Protein AF-A0A060BVQ7-F1 (afdb_monomer_lite)

Foldseek 3Di:
DCPDPLNVVLLADAPPDLSVLFFDWDAADDDQRPHHPDQQAAPVGDGQWDWHQYPVRRTHTIFGHNHDPSHTHTNPVRVVNVVVVVVVVVVVVVVDPPDDPPPDDDDDDD

Structure (mmCIF, N/CA/C/O backbone):
data_AF-A0A060BVQ7-F1
#
_entry.id   AF-A0A060BVQ7-F1
#
loop_
_atom_site.group_PDB
_atom_site.id
_atom_site.type_symbol
_atom_site.label_atom_id
_atom_site.label_alt_id
_atom_site.label_comp_id
_atom_site.label_asym_id
_atom_site.label_entity_id
_atom_site.label_seq_id
_atom_site.pdbx_PDB_ins_code
_atom_site.Cartn_x
_atom_site.Cartn_y
_atom_site.Cartn_z
_atom_site.occupancy
_atom_site.B_iso_or_equiv
_atom_site.auth_seq_id
_atom_site.auth_comp_id
_atom_site.auth_asym_id
_atom_site.auth_atom_id
_atom_site.pdbx_PDB_model_num
ATOM 1 N N . SER A 1 1 ? 2.858 2.624 10.169 1.00 83.19 1 SER A N 1
ATOM 2 C CA . SER A 1 1 ? 4.293 2.542 9.850 1.00 83.19 1 SER A CA 1
ATOM 3 C C . SER A 1 1 ? 4.548 1.290 9.027 1.00 83.19 1 SER A C 1
ATOM 5 O O . SER A 1 1 ? 3.826 0.313 9.212 1.00 83.19 1 SER A O 1
ATOM 7 N N . SER A 1 2 ? 5.550 1.303 8.152 1.00 83.81 2 SER A N 1
ATOM 8 C CA . SER A 1 2 ? 6.067 0.149 7.416 1.00 83.81 2 SER A CA 1
ATOM 9 C C . SER A 1 2 ? 6.673 -0.903 8.349 1.00 83.81 2 SER A C 1
ATOM 11 O O . SER A 1 2 ? 6.686 -2.085 8.024 1.00 83.81 2 SER A O 1
ATOM 13 N N . GLU A 1 3 ? 7.087 -0.516 9.555 1.00 89.62 3 GLU A N 1
ATOM 14 C CA . GLU A 1 3 ? 7.540 -1.441 10.604 1.00 89.62 3 GLU A CA 1
ATOM 15 C C . GLU A 1 3 ? 6.389 -2.214 11.267 1.00 89.62 3 GLU A C 1
ATOM 17 O O . GLU A 1 3 ? 6.615 -3.153 12.025 1.00 89.62 3 GLU A O 1
ATOM 22 N N . HIS A 1 4 ? 5.137 -1.834 10.997 1.00 91.81 4 HIS A N 1
ATOM 23 C CA . HIS A 1 4 ? 3.978 -2.493 11.584 1.00 91.81 4 HIS A CA 1
ATOM 24 C C . HIS A 1 4 ? 3.875 -3.945 11.100 1.00 91.81 4 HIS A C 1
ATOM 26 O O . HIS A 1 4 ? 3.989 -4.220 9.903 1.00 91.81 4 HIS A O 1
ATOM 32 N N . GLU A 1 5 ? 3.567 -4.867 12.014 1.00 94.62 5 GLU A N 1
ATOM 33 C CA . GLU A 1 5 ? 3.527 -6.311 11.744 1.00 94.62 5 GLU A CA 1
ATOM 34 C C . GLU A 1 5 ? 2.627 -6.672 10.559 1.00 94.62 5 GLU A C 1
ATOM 36 O O . GLU A 1 5 ? 2.966 -7.535 9.753 1.00 94.62 5 GLU A O 1
ATOM 41 N N . TRP A 1 6 ? 1.497 -5.978 10.399 1.00 94.06 6 TRP A N 1
ATOM 42 C CA . TRP A 1 6 ? 0.625 -6.188 9.240 1.00 94.06 6 TRP A CA 1
ATOM 43 C C . TRP A 1 6 ? 1.287 -5.842 7.914 1.00 94.06 6 TRP A C 1
ATOM 45 O O . TRP A 1 6 ? 1.037 -6.544 6.941 1.00 94.06 6 TRP A O 1
ATOM 55 N N . PHE A 1 7 ? 2.0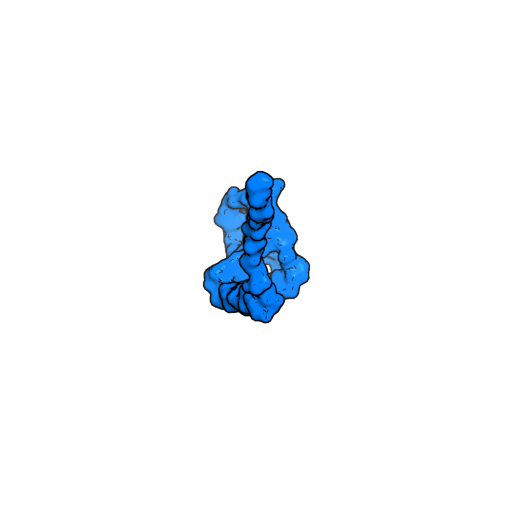92 -4.781 7.852 1.00 95.00 7 PHE A N 1
ATOM 56 C CA . PHE A 1 7 ? 2.757 -4.413 6.607 1.00 95.00 7 PHE A CA 1
ATOM 57 C C . PHE A 1 7 ? 3.885 -5.392 6.299 1.00 95.00 7 PHE A C 1
ATOM 59 O O . PHE A 1 7 ? 3.997 -5.860 5.174 1.00 95.00 7 PHE A O 1
ATOM 66 N N . GLN A 1 8 ? 4.645 -5.802 7.316 1.00 95.19 8 GLN A N 1
ATOM 67 C CA . GLN A 1 8 ? 5.660 -6.848 7.174 1.00 95.19 8 GLN A CA 1
ATOM 68 C C . GLN A 1 8 ? 5.057 -8.183 6.714 1.00 95.19 8 GLN A C 1
ATOM 70 O O . GLN A 1 8 ? 5.630 -8.862 5.863 1.00 95.19 8 GLN A O 1
ATOM 75 N N . ALA A 1 9 ? 3.884 -8.551 7.235 1.00 94.56 9 ALA A N 1
ATOM 76 C CA . ALA A 1 9 ? 3.140 -9.715 6.766 1.00 94.56 9 ALA A CA 1
ATOM 77 C C . ALA A 1 9 ? 2.649 -9.526 5.324 1.00 94.56 9 ALA A C 1
ATOM 79 O O . ALA A 1 9 ? 2.799 -10.431 4.511 1.00 94.56 9 ALA A O 1
ATOM 80 N N . ALA A 1 10 ? 2.127 -8.343 4.986 1.00 94.69 10 ALA A N 1
ATOM 81 C CA . ALA A 1 10 ? 1.673 -8.031 3.637 1.00 94.69 10 ALA A CA 1
ATOM 82 C C . ALA A 1 10 ? 2.812 -8.088 2.613 1.00 94.69 10 ALA A C 1
ATOM 84 O O . ALA A 1 10 ? 2.590 -8.599 1.524 1.00 94.69 10 ALA A O 1
ATOM 85 N N . LEU A 1 11 ? 4.020 -7.624 2.954 1.00 93.75 11 LEU A N 1
ATOM 86 C CA . LEU A 1 11 ? 5.207 -7.694 2.092 1.00 93.75 11 LEU A CA 1
ATOM 87 C C . LEU A 1 11 ? 5.657 -9.132 1.809 1.00 93.75 11 LEU A C 1
ATOM 89 O O . LEU A 1 11 ? 6.134 -9.405 0.715 1.00 93.75 11 LEU A O 1
ATOM 93 N N . LYS A 1 12 ? 5.493 -10.042 2.776 1.00 92.88 12 LYS A N 1
ATOM 94 C CA . LYS A 1 12 ? 5.877 -11.459 2.652 1.00 92.88 12 LYS A CA 1
ATOM 95 C C . LYS A 1 12 ? 4.813 -12.325 1.980 1.00 92.88 12 LYS A C 1
ATOM 97 O O . LYS A 1 12 ? 5.108 -13.450 1.586 1.00 92.88 12 LYS A O 1
ATOM 102 N N . ALA A 1 13 ? 3.574 -11.848 1.930 1.00 93.31 13 ALA A N 1
ATOM 103 C CA . ALA A 1 13 ? 2.450 -12.608 1.418 1.00 93.31 13 ALA A CA 1
ATOM 104 C C . ALA A 1 13 ? 2.252 -12.374 -0.091 1.00 93.31 13 ALA A C 1
ATOM 106 O O . ALA A 1 13 ? 2.486 -11.262 -0.576 1.00 93.31 13 ALA A O 1
ATOM 107 N N . PRO A 1 14 ? 1.793 -13.395 -0.836 1.00 91.56 14 PRO A N 1
ATOM 108 C CA . PRO A 1 14 ? 1.615 -13.283 -2.277 1.00 91.56 14 PRO A CA 1
ATOM 109 C C . PRO A 1 14 ? 0.476 -12.315 -2.652 1.00 91.56 14 PRO A C 1
ATOM 111 O O . PRO A 1 14 ? -0.451 -12.098 -1.860 1.00 91.56 14 PRO A O 1
ATOM 114 N N . PRO A 1 15 ? 0.483 -11.771 -3.884 1.00 91.50 15 PRO A N 1
ATOM 115 C CA . PRO A 1 15 ? -0.639 -11.008 -4.422 1.00 91.50 15 PRO A CA 1
ATOM 116 C C . PRO A 1 15 ? -1.978 -11.742 -4.263 1.00 91.50 15 PRO A C 1
ATOM 118 O O . PRO A 1 15 ? -2.088 -12.938 -4.528 1.00 91.50 15 PRO A O 1
ATOM 121 N N . GLY A 1 16 ? -3.007 -11.014 -3.824 1.00 90.38 16 GLY A N 1
ATOM 122 C CA . GLY A 1 16 ? -4.343 -11.567 -3.572 1.00 90.38 16 GLY A CA 1
ATOM 123 C C . GLY A 1 16 ? -4.539 -12.203 -2.191 1.00 90.38 16 GLY A C 1
ATOM 124 O O . GLY A 1 16 ? -5.650 -12.637 -1.888 1.00 90.38 16 GLY A O 1
ATOM 125 N N . SER A 1 17 ? -3.513 -12.239 -1.334 1.00 94.25 17 SER A N 1
ATOM 126 C CA . SER A 1 17 ? -3.674 -12.742 0.031 1.00 94.25 17 SER A CA 1
ATOM 127 C C . SER A 1 17 ? -4.471 -11.780 0.937 1.00 94.25 17 SER A C 1
ATOM 129 O O . SER A 1 17 ? -4.514 -10.566 0.690 1.00 94.25 17 SER A O 1
ATOM 131 N N . PRO A 1 18 ? -5.057 -12.284 2.041 1.00 94.06 18 PRO A N 1
ATOM 132 C CA . PRO A 1 18 ? -5.727 -11.449 3.039 1.00 94.06 18 PRO A CA 1
ATOM 133 C C . PRO A 1 18 ? -4.818 -10.404 3.700 1.00 94.06 18 PRO A C 1
ATOM 135 O O . PRO A 1 18 ? -5.289 -9.356 4.139 1.00 94.06 18 PRO A O 1
ATOM 138 N N . GLU A 1 19 ? -3.520 -10.681 3.821 1.00 94.38 19 GLU A N 1
ATOM 139 C CA . GLU A 1 19 ? -2.526 -9.741 4.344 1.00 94.38 19 GLU A CA 1
ATOM 140 C C . GLU A 1 19 ? -2.297 -8.601 3.354 1.00 94.38 19 GLU A C 1
ATOM 142 O O . GLU A 1 19 ? -2.291 -7.436 3.757 1.00 94.38 19 GLU A O 1
ATOM 147 N N . ARG A 1 20 ? -2.178 -8.928 2.059 1.00 94.25 20 ARG A N 1
ATOM 148 C CA . ARG A 1 20 ? -1.995 -7.952 0.980 1.00 94.25 20 ARG A CA 1
ATOM 149 C C . ARG A 1 20 ? -3.192 -7.012 0.862 1.00 94.25 20 ARG A C 1
ATOM 151 O O . ARG A 1 20 ? -3.005 -5.812 0.692 1.00 94.25 20 ARG A O 1
ATOM 158 N N . ASP A 1 21 ? -4.411 -7.521 1.048 1.00 95.31 21 ASP A N 1
ATOM 159 C CA . ASP A 1 21 ? -5.641 -6.719 0.973 1.00 95.31 21 ASP A CA 1
ATOM 160 C C . ASP A 1 21 ? -5.739 -5.619 2.048 1.00 95.31 21 ASP A C 1
ATOM 162 O O . ASP A 1 21 ? -6.531 -4.692 1.900 1.00 95.31 21 ASP A O 1
ATOM 166 N N . ARG A 1 22 ? -4.930 -5.658 3.117 1.00 95.75 22 ARG A N 1
ATOM 167 C CA . ARG A 1 22 ? -4.963 -4.629 4.176 1.00 95.75 22 ARG A CA 1
ATOM 168 C C . ARG A 1 22 ? -4.391 -3.284 3.731 1.00 95.75 22 ARG A C 1
ATOM 170 O O . ARG A 1 22 ? -4.735 -2.262 4.324 1.00 95.75 22 ARG A O 1
ATOM 177 N N . TYR A 1 23 ? -3.559 -3.267 2.695 1.00 96.44 23 TYR A N 1
ATOM 178 C CA . TYR A 1 23 ? -2.935 -2.061 2.152 1.00 96.44 23 TYR A CA 1
ATOM 179 C C . TYR A 1 23 ? -3.229 -1.921 0.660 1.00 96.44 23 TYR A C 1
ATOM 181 O O . TYR A 1 23 ? -3.743 -2.828 0.002 1.00 96.44 23 TYR A O 1
ATOM 189 N N . LEU A 1 24 ? -2.929 -0.751 0.109 1.00 96.31 24 LEU A N 1
ATOM 190 C CA . LEU A 1 24 ? -3.150 -0.468 -1.304 1.00 96.31 24 LEU A CA 1
ATOM 191 C C . LEU A 1 24 ? -1.982 -0.965 -2.165 1.00 96.31 24 LEU A C 1
ATOM 193 O O . LEU A 1 24 ? -1.110 -0.187 -2.538 1.00 96.31 24 LEU A O 1
ATOM 197 N N . PHE A 1 25 ? -2.011 -2.253 -2.520 1.00 96.50 25 PHE A N 1
ATOM 198 C CA . PHE A 1 25 ? -1.119 -2.845 -3.524 1.00 96.50 25 PHE A CA 1
ATOM 199 C C . PHE A 1 25 ? -1.758 -2.877 -4.913 1.00 96.50 25 PHE A C 1
ATOM 201 O O . PHE A 1 25 ? -2.934 -3.228 -5.048 1.00 96.50 25 PHE A O 1
ATOM 208 N N . ARG A 1 26 ? -1.007 -2.535 -5.959 1.00 95.62 26 ARG A N 1
ATOM 209 C CA . ARG A 1 26 ? -1.469 -2.558 -7.353 1.00 95.62 26 ARG A CA 1
ATOM 210 C C . ARG A 1 26 ? -0.374 -3.028 -8.294 1.00 95.62 26 ARG A C 1
ATOM 212 O O . ARG A 1 26 ? 0.805 -2.774 -8.064 1.00 95.62 26 ARG A O 1
ATOM 219 N N . ASP A 1 27 ? -0.784 -3.678 -9.374 1.00 94.94 27 ASP A N 1
ATOM 220 C CA . ASP A 1 27 ? 0.137 -4.061 -10.437 1.00 94.94 27 ASP A CA 1
ATOM 221 C C . ASP A 1 27 ? 0.663 -2.817 -11.156 1.00 94.94 27 ASP A C 1
ATOM 223 O O . ASP A 1 27 ? -0.059 -1.834 -11.356 1.00 94.94 27 ASP A O 1
ATOM 22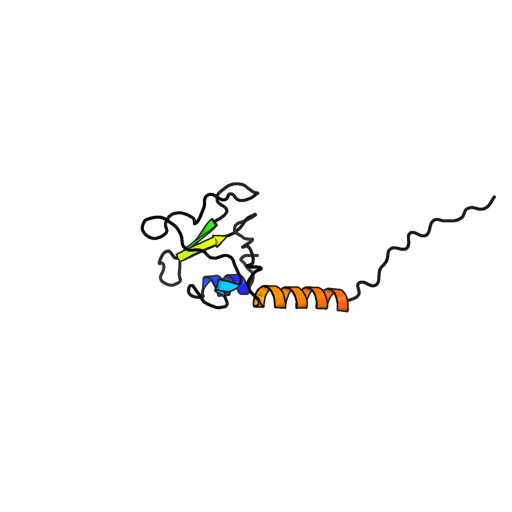7 N N . GLY A 1 28 ? 1.945 -2.864 -11.514 1.00 93.31 28 GLY A N 1
ATOM 228 C CA . GLY A 1 28 ? 2.578 -1.822 -12.310 1.00 93.31 28 GLY A CA 1
ATOM 229 C C . GLY A 1 28 ? 2.121 -1.851 -13.766 1.00 93.31 28 GLY A C 1
ATOM 230 O O . GLY A 1 28 ? 1.506 -2.809 -14.235 1.00 93.31 28 GLY A O 1
ATOM 231 N N . ARG A 1 29 ? 2.464 -0.795 -14.498 1.00 93.38 29 ARG A N 1
ATOM 232 C CA . ARG A 1 29 ? 2.302 -0.696 -15.954 1.00 93.38 29 ARG A CA 1
ATOM 233 C C . ARG A 1 29 ? 3.639 -0.979 -16.648 1.00 93.38 29 ARG A C 1
ATOM 235 O O . ARG A 1 29 ? 4.662 -1.106 -15.982 1.00 93.38 29 ARG A O 1
ATOM 242 N N . GLY A 1 30 ? 3.621 -1.076 -17.975 1.00 90.31 30 GLY A N 1
ATOM 243 C CA . GLY A 1 30 ? 4.825 -1.325 -18.770 1.00 90.31 30 GLY A CA 1
ATOM 244 C C . GLY A 1 30 ? 5.198 -2.806 -18.888 1.00 90.31 30 GLY A C 1
ATOM 245 O O . GLY A 1 30 ? 4.477 -3.700 -18.429 1.00 90.31 30 GLY A O 1
ATOM 246 N N . ALA A 1 31 ? 6.311 -3.070 -19.572 1.00 84.44 31 ALA A N 1
ATOM 247 C CA . ALA A 1 31 ? 6.782 -4.422 -19.842 1.00 84.44 31 ALA A CA 1
ATOM 248 C C . ALA A 1 31 ? 7.348 -5.033 -18.552 1.00 84.44 31 ALA A C 1
ATOM 250 O O . ALA A 1 31 ? 8.490 -4.797 -18.171 1.00 84.44 31 ALA A O 1
ATOM 251 N N . GLY A 1 32 ? 6.522 -5.831 -17.875 1.00 83.94 32 GLY A N 1
ATOM 252 C CA . GLY A 1 32 ? 6.882 -6.436 -16.595 1.00 83.94 32 GLY A CA 1
ATOM 253 C C . GLY A 1 32 ? 6.583 -5.556 -15.380 1.00 83.94 32 GLY A C 1
ATOM 254 O O . GLY A 1 32 ? 7.131 -5.826 -14.316 1.00 83.94 32 GLY A O 1
ATOM 255 N N . GLY A 1 33 ? 5.726 -4.534 -15.500 1.00 90.88 33 GLY A N 1
ATOM 256 C CA . GLY A 1 33 ? 5.234 -3.756 -14.352 1.00 90.88 33 GLY A CA 1
ATOM 257 C C . GLY A 1 33 ? 6.259 -2.785 -13.753 1.00 90.88 33 GLY A C 1
ATOM 258 O O . GLY A 1 33 ? 6.238 -2.540 -12.545 1.00 90.88 33 GLY A O 1
ATOM 259 N N . ASP A 1 34 ? 7.192 -2.304 -14.570 1.00 91.62 34 ASP A N 1
ATOM 260 C CA . ASP A 1 34 ? 8.295 -1.402 -14.232 1.00 91.62 34 ASP A CA 1
ATOM 261 C C . ASP A 1 34 ? 7.865 0.056 -14.012 1.00 91.62 34 ASP A C 1
ATOM 263 O O . ASP A 1 34 ? 8.587 0.832 -13.380 1.00 91.62 34 ASP A O 1
ATOM 267 N N . GLU A 1 35 ? 6.661 0.413 -14.447 1.00 93.62 35 GLU A N 1
ATOM 268 C CA . GLU A 1 35 ? 6.062 1.717 -14.201 1.00 93.62 35 GLU A CA 1
ATOM 269 C C . GLU A 1 35 ? 5.010 1.663 -13.084 1.00 93.62 35 GLU A C 1
ATOM 271 O O . GLU A 1 35 ? 4.280 0.675 -12.955 1.00 93.62 35 GLU A O 1
ATOM 276 N N . PRO A 1 36 ? 4.847 2.742 -12.299 1.00 94.62 36 PRO A N 1
ATOM 277 C CA . PRO A 1 36 ? 3.801 2.795 -11.292 1.00 94.62 36 PRO A CA 1
ATOM 278 C C . PRO A 1 36 ? 2.392 2.778 -11.924 1.00 94.62 36 PRO A C 1
ATOM 280 O O . PRO A 1 36 ? 2.210 3.184 -13.085 1.00 94.62 36 PRO A O 1
ATOM 283 N N . PRO A 1 37 ? 1.361 2.373 -11.154 1.00 93.88 37 PRO A N 1
ATOM 284 C CA . PRO A 1 37 ? -0.025 2.287 -11.628 1.00 93.88 37 PRO A CA 1
ATOM 285 C C . PRO A 1 37 ? -0.578 3.611 -12.175 1.00 93.88 37 PRO A C 1
ATOM 287 O O . PRO A 1 37 ? -1.404 3.622 -13.086 1.00 93.88 37 PRO A O 1
ATOM 290 N N . ASN A 1 38 ? -0.130 4.736 -11.617 1.00 93.62 38 ASN A N 1
ATOM 291 C CA . ASN A 1 38 ? -0.455 6.084 -12.071 1.00 93.62 38 ASN A CA 1
ATOM 292 C C . ASN A 1 38 ? 0.696 7.053 -11.732 1.00 93.62 38 ASN A C 1
ATOM 294 O O . ASN A 1 38 ? 1.724 6.650 -11.192 1.00 93.62 38 ASN A O 1
ATOM 298 N N . ASN A 1 39 ? 0.526 8.329 -12.073 1.00 92.25 39 ASN A N 1
ATOM 299 C CA . ASN A 1 39 ? 1.495 9.398 -11.830 1.00 92.25 39 ASN A CA 1
ATOM 300 C C . ASN A 1 39 ? 1.231 10.172 -10.524 1.00 92.25 39 ASN A C 1
ATOM 302 O O . ASN A 1 39 ? 1.544 11.356 -10.458 1.00 92.25 39 ASN A O 1
ATOM 306 N N . TRP A 1 40 ? 0.605 9.555 -9.515 1.00 94.00 40 TRP A N 1
ATOM 307 C CA . TRP A 1 40 ? 0.383 10.229 -8.235 1.00 94.00 40 TRP A CA 1
ATOM 308 C C . TRP A 1 40 ? 1.703 10.529 -7.527 1.00 94.00 40 TRP A C 1
ATOM 310 O O . TRP A 1 40 ? 2.620 9.702 -7.494 1.00 94.00 40 TRP A O 1
ATOM 320 N N . GLU A 1 41 ? 1.758 11.716 -6.936 1.00 90.75 41 GLU A N 1
ATOM 321 C CA . GLU A 1 41 ? 2.900 12.210 -6.179 1.00 90.75 41 GLU A CA 1
ATOM 322 C C . GLU A 1 41 ? 2.609 12.156 -4.682 1.00 90.75 41 GLU A C 1
ATOM 324 O O . GLU A 1 41 ? 1.466 12.325 -4.246 1.00 90.75 41 GLU A O 1
ATOM 329 N N . SER A 1 42 ? 3.655 11.892 -3.904 1.00 90.12 42 SER A N 1
ATOM 330 C CA . SER A 1 42 ? 3.593 12.019 -2.454 1.00 90.12 42 SER A CA 1
ATOM 331 C C . SER A 1 42 ? 3.490 13.500 -2.063 1.00 90.12 42 SER A C 1
ATOM 333 O O . SER A 1 42 ? 4.045 14.379 -2.723 1.00 90.12 42 SER A O 1
ATOM 335 N N . VAL A 1 43 ? 2.836 13.777 -0.933 1.00 86.31 43 VAL A N 1
ATOM 336 C CA . VAL A 1 43 ? 2.770 15.100 -0.296 1.00 86.31 43 VAL A CA 1
ATOM 337 C C . VAL A 1 43 ? 4.161 15.666 0.016 1.00 86.31 43 VAL A C 1
ATOM 339 O O . VAL A 1 43 ? 4.339 16.882 -0.016 1.00 86.31 43 VAL A O 1
ATOM 342 N N . PHE A 1 44 ? 5.153 14.815 0.293 1.00 84.31 44 PHE A N 1
ATOM 343 C CA . PHE A 1 44 ? 6.536 15.240 0.539 1.00 84.31 44 PHE A CA 1
ATOM 344 C C . PHE A 1 44 ? 7.393 15.313 -0.735 1.00 84.31 44 PHE A C 1
ATOM 346 O O . PHE A 1 44 ? 8.577 15.640 -0.662 1.00 84.31 44 PHE A O 1
ATOM 353 N N . GLY A 1 45 ? 6.788 15.088 -1.904 1.00 79.50 45 GLY A N 1
ATOM 354 C CA . GLY A 1 45 ? 7.457 15.068 -3.198 1.00 79.50 45 GLY A CA 1
ATOM 355 C C . GLY A 1 45 ? 7.955 13.675 -3.586 1.00 79.50 45 GLY A C 1
ATOM 356 O O . GLY A 1 45 ? 8.180 12.805 -2.747 1.00 79.50 45 GLY A O 1
ATOM 357 N N . GLY A 1 46 ? 8.119 13.457 -4.892 1.00 87.38 46 GLY A N 1
ATOM 358 C CA . GLY A 1 46 ? 8.440 12.142 -5.448 1.00 87.38 46 GLY A CA 1
ATOM 359 C C . GLY A 1 46 ? 7.198 11.289 -5.717 1.00 87.38 46 GLY A C 1
ATOM 360 O O . GLY A 1 46 ? 6.060 11.743 -5.602 1.00 87.38 46 GLY A O 1
ATOM 361 N N . ARG A 1 47 ? 7.415 10.041 -6.137 1.00 91.12 47 ARG A N 1
ATOM 362 C CA . ARG A 1 47 ? 6.328 9.121 -6.506 1.00 91.12 47 ARG A CA 1
ATOM 363 C C . ARG A 1 47 ? 5.596 8.652 -5.249 1.00 91.12 47 ARG A C 1
ATOM 365 O O . ARG A 1 47 ? 6.240 8.303 -4.272 1.00 91.12 47 ARG A O 1
ATOM 372 N N . ALA A 1 48 ? 4.268 8.566 -5.302 1.00 95.31 48 ALA A N 1
ATOM 373 C CA . ALA A 1 48 ? 3.462 7.988 -4.219 1.00 95.31 48 ALA A CA 1
ATOM 374 C C . ALA A 1 48 ? 3.459 6.446 -4.207 1.00 95.31 48 ALA A C 1
ATOM 376 O O . ALA A 1 48 ? 2.665 5.837 -3.494 1.00 95.31 48 ALA A O 1
ATOM 377 N N . TRP A 1 49 ? 4.269 5.811 -5.056 1.00 96.25 49 TRP A N 1
ATOM 378 C CA . TRP A 1 49 ? 4.284 4.368 -5.251 1.00 96.25 49 TRP A CA 1
ATOM 379 C C . TRP A 1 49 ? 5.706 3.838 -5.146 1.00 96.25 49 TRP A C 1
ATOM 381 O O . TRP A 1 49 ? 6.569 4.241 -5.932 1.00 96.25 49 TRP A O 1
ATOM 391 N N . THR A 1 50 ? 5.888 2.836 -4.289 1.00 95.25 50 THR A N 1
ATOM 392 C CA . THR A 1 50 ? 7.139 2.082 -4.171 1.00 95.25 50 THR A CA 1
ATOM 393 C C . THR A 1 50 ? 6.912 0.639 -4.591 1.00 95.25 50 THR A C 1
ATOM 395 O O . THR A 1 50 ? 5.911 0.009 -4.237 1.00 95.25 50 THR A O 1
ATOM 398 N N . ARG A 1 51 ? 7.836 0.119 -5.400 1.00 95.00 51 ARG A N 1
ATOM 399 C CA . ARG A 1 51 ? 7.775 -1.244 -5.924 1.00 95.00 51 ARG A CA 1
ATOM 400 C C . ARG A 1 51 ? 8.275 -2.237 -4.882 1.00 95.00 51 ARG A C 1
ATOM 402 O O . ARG A 1 51 ? 9.330 -2.029 -4.289 1.00 95.00 51 ARG A O 1
ATOM 409 N N . VAL A 1 52 ? 7.539 -3.325 -4.693 1.00 94.19 52 VAL A N 1
ATOM 410 C CA . VAL A 1 52 ? 7.965 -4.447 -3.854 1.00 94.19 52 VAL A CA 1
ATOM 411 C C . VAL A 1 52 ? 8.900 -5.356 -4.641 1.00 94.19 52 VAL A C 1
ATOM 413 O O . VAL A 1 52 ? 8.695 -5.594 -5.830 1.00 94.19 52 VAL A O 1
ATOM 416 N N . THR A 1 53 ? 9.895 -5.900 -3.952 1.00 92.62 53 THR A N 1
ATOM 417 C CA . THR A 1 53 ? 10.630 -7.083 -4.402 1.00 92.62 53 THR A CA 1
ATOM 418 C C . THR A 1 53 ? 10.066 -8.285 -3.658 1.00 92.62 53 THR A C 1
ATOM 420 O O . THR A 1 53 ? 10.046 -8.291 -2.426 1.00 92.62 53 THR A O 1
ATOM 423 N N . GLU A 1 54 ? 9.565 -9.268 -4.397 1.00 90.38 54 GLU A N 1
ATOM 424 C CA . GLU A 1 54 ? 8.989 -10.486 -3.830 1.00 90.38 54 GLU A CA 1
ATOM 425 C C . GLU A 1 54 ? 10.085 -11.379 -3.217 1.00 90.38 54 GLU A C 1
ATOM 427 O O . GLU A 1 54 ? 11.287 -11.169 -3.414 1.00 90.38 54 GLU A O 1
ATOM 432 N N . ALA A 1 55 ? 9.683 -12.396 -2.451 1.00 87.19 55 ALA A N 1
ATOM 433 C CA . ALA A 1 55 ? 10.615 -13.275 -1.736 1.00 87.19 55 ALA A CA 1
ATOM 434 C C . ALA A 1 55 ? 11.580 -14.049 -2.658 1.00 87.19 55 ALA A C 1
ATOM 436 O O . ALA A 1 55 ? 12.670 -14.433 -2.237 1.00 87.19 55 ALA A O 1
ATOM 437 N N . ASP A 1 56 ? 11.199 -14.260 -3.916 1.00 89.38 56 ASP A N 1
ATOM 438 C CA . ASP A 1 56 ? 12.009 -14.881 -4.967 1.00 89.38 56 ASP A CA 1
ATOM 439 C C . ASP A 1 56 ? 12.902 -13.874 -5.719 1.00 89.38 56 ASP A C 1
ATOM 441 O O . ASP A 1 56 ? 13.484 -14.201 -6.752 1.00 89.38 56 ASP A O 1
ATOM 445 N N . SER A 1 57 ? 13.045 -12.652 -5.191 1.00 89.69 57 SER A N 1
ATOM 446 C CA . SER A 1 57 ? 13.765 -11.532 -5.812 1.00 89.69 57 SER A CA 1
ATOM 447 C C . SER A 1 57 ? 13.157 -11.051 -7.130 1.00 89.69 57 SER A C 1
ATOM 449 O O . SER A 1 57 ? 13.773 -10.243 -7.831 1.00 89.69 57 SER A O 1
ATOM 451 N N . THR A 1 58 ? 11.952 -11.512 -7.477 1.00 90.94 58 THR A N 1
ATOM 452 C CA . THR A 1 58 ? 11.250 -11.003 -8.648 1.00 90.94 58 THR A CA 1
ATOM 453 C C . THR A 1 58 ? 10.594 -9.661 -8.334 1.00 90.94 58 THR A C 1
ATOM 455 O O . THR A 1 58 ? 10.241 -9.369 -7.185 1.00 90.94 58 THR A O 1
ATOM 458 N N . PRO A 1 59 ? 10.445 -8.791 -9.339 1.00 91.19 59 PRO A N 1
ATOM 459 C CA . PRO A 1 59 ? 9.736 -7.547 -9.135 1.00 91.19 59 PRO A CA 1
ATOM 460 C C . PRO A 1 59 ? 8.233 -7.782 -8.938 1.00 91.19 59 PRO A C 1
ATOM 462 O O . PRO A 1 59 ? 7.581 -8.418 -9.764 1.00 91.19 59 PRO A O 1
ATOM 465 N N . GLY A 1 60 ? 7.688 -7.222 -7.864 1.00 93.44 60 GLY A N 1
ATOM 466 C CA . GLY A 1 60 ? 6.310 -7.415 -7.438 1.00 93.44 60 GLY A CA 1
ATOM 467 C C . GLY A 1 60 ? 5.386 -6.235 -7.713 1.00 93.44 60 GLY A C 1
ATOM 468 O O . GLY A 1 60 ? 5.624 -5.380 -8.575 1.00 93.44 60 GLY A O 1
ATOM 469 N N . GLN A 1 61 ? 4.309 -6.198 -6.931 1.00 95.19 61 GLN A N 1
ATOM 470 C CA . GLN A 1 61 ? 3.324 -5.115 -6.946 1.00 95.19 61 GLN A CA 1
ATOM 471 C C . GLN A 1 61 ? 3.893 -3.815 -6.362 1.00 95.19 61 GLN A C 1
ATOM 473 O O . GLN A 1 61 ? 4.875 -3.807 -5.624 1.00 95.19 61 GLN A O 1
ATOM 478 N N . TRP A 1 62 ? 3.230 -2.704 -6.652 1.00 96.75 62 TRP A N 1
ATOM 479 C CA . TRP A 1 62 ? 3.512 -1.398 -6.068 1.00 96.75 62 TRP A CA 1
ATOM 480 C C . TRP A 1 62 ? 2.595 -1.155 -4.876 1.00 96.75 62 TRP A C 1
ATOM 482 O O . TRP A 1 62 ? 1.400 -1.434 -4.974 1.00 96.75 62 TRP A O 1
ATOM 492 N N . TYR A 1 63 ? 3.115 -0.608 -3.779 1.00 96.56 63 TYR A N 1
ATOM 493 C CA . TYR A 1 63 ? 2.292 -0.140 -2.663 1.00 96.56 63 TYR A CA 1
ATOM 494 C C . TYR A 1 63 ? 2.186 1.384 -2.658 1.00 96.56 63 TYR A C 1
ATOM 496 O O . TYR A 1 63 ? 3.149 2.078 -2.986 1.00 96.56 63 TYR A O 1
ATOM 504 N N . LEU A 1 64 ? 1.007 1.893 -2.296 1.00 96.69 64 LEU A N 1
ATOM 505 C CA . LEU A 1 64 ? 0.754 3.328 -2.189 1.00 96.69 64 LEU A CA 1
ATOM 506 C C . LEU A 1 64 ? 1.236 3.878 -0.840 1.00 96.69 64 LEU A C 1
ATOM 508 O O . LEU A 1 64 ? 0.993 3.276 0.211 1.00 96.69 64 LEU A O 1
ATOM 512 N N . HIS A 1 65 ? 1.854 5.053 -0.891 1.00 94.81 65 HIS A N 1
ATOM 513 C CA . HIS A 1 65 ? 2.180 5.891 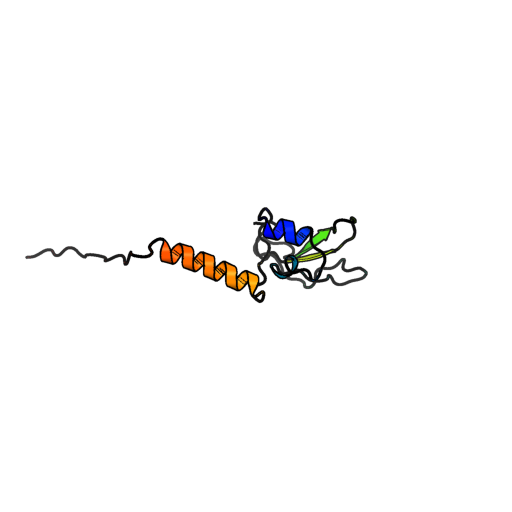0.255 1.00 94.81 65 HIS A CA 1
ATOM 514 C C . HIS A 1 65 ? 2.037 7.381 -0.120 1.00 94.81 65 HIS A C 1
ATOM 516 O O . HIS A 1 65 ? 2.876 7.980 -0.792 1.00 94.81 65 HIS A O 1
ATOM 522 N N . LEU A 1 66 ? 0.951 8.020 0.307 1.00 91.06 66 LEU A N 1
ATOM 523 C CA . LEU A 1 66 ? 0.666 9.418 -0.033 1.00 91.06 66 LEU A CA 1
ATOM 524 C C . LEU A 1 66 ? 1.541 10.419 0.728 1.00 91.06 66 LEU A C 1
ATOM 526 O O . LEU A 1 66 ? 1.633 11.568 0.313 1.00 91.06 66 LEU A O 1
ATOM 530 N N . PHE A 1 67 ? 2.181 10.006 1.822 1.00 85.25 67 PHE A N 1
ATOM 531 C CA . PHE A 1 67 ? 3.049 10.868 2.625 1.00 85.25 67 PHE A CA 1
ATOM 532 C C . PHE A 1 67 ? 4.499 10.405 2.550 1.00 85.25 67 PHE A C 1
ATOM 534 O O . PHE A 1 67 ? 5.286 10.946 1.789 1.00 85.25 67 PHE A O 1
ATOM 541 N N . ASP A 1 68 ? 4.867 9.383 3.305 1.00 85.69 68 ASP A N 1
ATOM 542 C CA . ASP A 1 68 ? 6.239 8.884 3.359 1.00 85.69 68 ASP A CA 1
ATOM 543 C C . ASP A 1 68 ? 6.255 7.397 3.020 1.00 85.69 68 ASP A C 1
ATOM 545 O O . ASP A 1 68 ? 5.293 6.699 3.326 1.00 85.69 68 ASP A O 1
ATOM 549 N N . GLU A 1 69 ? 7.334 6.891 2.425 1.00 87.44 69 GLU A N 1
ATOM 550 C CA . GLU A 1 69 ? 7.471 5.465 2.092 1.00 87.44 69 GLU A CA 1
ATOM 551 C C . GLU A 1 69 ? 7.288 4.548 3.315 1.00 87.44 69 GLU A C 1
ATOM 553 O O . GLU A 1 69 ? 6.812 3.416 3.182 1.00 87.44 69 GLU A O 1
ATOM 558 N N . SER A 1 70 ? 7.603 5.043 4.518 1.00 88.31 70 SER A N 1
ATOM 559 C CA . SER A 1 70 ? 7.361 4.365 5.796 1.00 88.31 70 SER A CA 1
ATOM 560 C C . SER A 1 70 ? 5.904 4.424 6.277 1.00 88.31 70 SER A C 1
ATOM 562 O O . SER A 1 70 ? 5.557 3.862 7.318 1.00 88.31 70 SER A O 1
ATOM 564 N N . GLN A 1 71 ? 5.013 5.086 5.546 1.00 90.12 71 GLN A N 1
ATOM 565 C CA . GLN A 1 71 ? 3.602 5.266 5.882 1.00 90.12 71 GLN A CA 1
ATOM 566 C C . GLN A 1 71 ? 2.706 4.691 4.774 1.00 90.12 71 GLN A C 1
ATOM 568 O O . GLN A 1 71 ? 2.025 5.442 4.080 1.00 90.12 71 GLN A O 1
ATOM 573 N N . PRO A 1 72 ? 2.680 3.353 4.613 1.00 94.12 72 PRO A N 1
ATOM 574 C CA . PRO A 1 72 ? 1.855 2.709 3.600 1.00 94.12 72 PRO A CA 1
ATOM 575 C C . PRO A 1 72 ? 0.365 2.916 3.887 1.00 94.12 72 PRO A C 1
ATOM 577 O O . PRO A 1 72 ? -0.102 2.718 5.017 1.00 94.12 72 PRO A O 1
A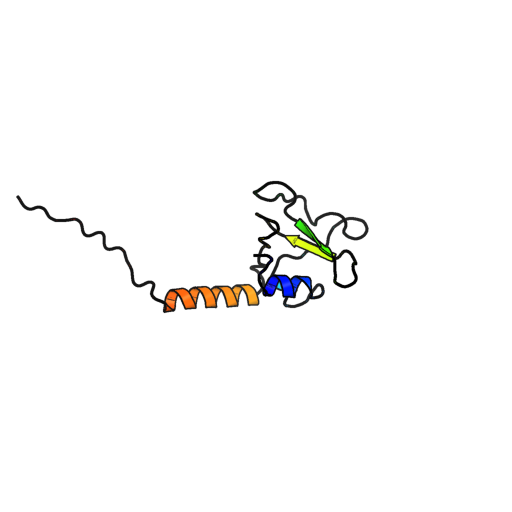TOM 580 N N . ASP A 1 73 ? -0.387 3.273 2.849 1.00 93.56 73 ASP A N 1
ATOM 581 C CA . ASP A 1 73 ? -1.812 3.563 2.957 1.00 93.56 73 ASP A CA 1
ATOM 582 C C . ASP A 1 73 ? -2.645 2.289 3.137 1.00 93.56 73 ASP A C 1
ATOM 584 O O . ASP A 1 73 ? -2.550 1.316 2.378 1.00 93.56 73 ASP A O 1
ATOM 588 N N . LEU A 1 74 ? -3.516 2.315 4.148 1.00 93.81 74 LEU A N 1
ATOM 589 C CA . LEU A 1 74 ? -4.466 1.242 4.414 1.00 93.81 74 LEU A CA 1
ATOM 590 C C . LEU A 1 74 ? -5.548 1.184 3.332 1.00 93.81 74 LEU A C 1
ATOM 592 O O . LEU A 1 74 ? -6.100 2.196 2.892 1.00 93.81 74 LEU A O 1
ATOM 596 N N . ASN A 1 75 ? -5.938 -0.032 2.970 1.00 94.88 75 ASN A N 1
ATOM 597 C CA . ASN A 1 75 ? -7.091 -0.258 2.117 1.00 94.88 75 ASN A CA 1
ATOM 598 C C . ASN A 1 75 ? -8.382 -0.169 2.942 1.00 94.88 75 ASN A C 1
ATOM 600 O O . ASN A 1 75 ? -8.878 -1.157 3.485 1.00 94.88 75 ASN A O 1
ATOM 604 N N . TRP A 1 76 ? -8.983 1.017 2.985 1.00 90.12 76 TRP A N 1
ATOM 605 C CA . TRP A 1 76 ? -10.245 1.257 3.696 1.00 90.12 76 TRP A CA 1
ATOM 606 C C . TRP A 1 76 ? -11.452 0.479 3.152 1.00 90.12 76 TRP A C 1
ATOM 608 O O . TRP A 1 76 ? -12.495 0.430 3.810 1.00 90.12 76 TRP A O 1
ATOM 618 N N . ARG A 1 77 ? -11.340 -0.144 1.971 1.00 91.19 77 ARG A N 1
ATOM 619 C CA . ARG A 1 77 ? -12.378 -1.042 1.440 1.00 91.19 77 ARG A CA 1
ATOM 620 C C . ARG A 1 77 ? -12.304 -2.437 2.059 1.00 91.19 77 ARG A C 1
ATOM 622 O O . ARG A 1 77 ? -13.314 -3.137 2.043 1.00 91.19 77 ARG A O 1
ATOM 629 N N . SER A 1 78 ? -11.162 -2.815 2.636 1.00 91.75 78 SER A N 1
ATOM 630 C CA . SER A 1 78 ? -10.998 -4.109 3.286 1.00 91.75 78 SER A CA 1
ATOM 631 C C . SER A 1 78 ? -11.872 -4.191 4.547 1.00 91.75 78 SER A C 1
ATOM 633 O O . SER A 1 78 ? -11.771 -3.332 5.437 1.00 91.75 78 SER A O 1
ATOM 635 N N . PRO A 1 79 ? -12.739 -5.212 4.679 1.00 92.06 79 PRO A N 1
ATOM 636 C CA . PRO A 1 79 ? -13.576 -5.374 5.864 1.00 92.06 79 PRO A CA 1
ATOM 637 C C . PRO A 1 79 ? -12.743 -5.603 7.131 1.00 92.06 79 PRO A C 1
ATOM 639 O O . PRO A 1 79 ? -13.162 -5.173 8.206 1.00 92.06 79 PRO A O 1
ATOM 642 N N . VAL A 1 80 ? -11.553 -6.205 7.000 1.00 92.12 80 VAL A N 1
ATOM 643 C CA . VAL A 1 80 ? -10.603 -6.437 8.100 1.00 92.12 80 VAL A CA 1
ATOM 644 C C . VAL A 1 80 ? -10.077 -5.112 8.646 1.00 92.12 80 VAL A C 1
ATOM 646 O O . VAL A 1 80 ? -10.155 -4.870 9.849 1.00 92.12 80 VAL A O 1
ATOM 649 N N . VAL A 1 81 ? -9.629 -4.214 7.763 1.00 93.12 81 VAL A N 1
ATOM 650 C CA . VAL A 1 81 ? -9.158 -2.870 8.142 1.00 93.12 81 VAL A CA 1
ATOM 651 C C . VAL A 1 81 ? -10.273 -2.089 8.832 1.00 93.12 81 VAL A C 1
ATOM 653 O O . VAL A 1 81 ? -10.075 -1.514 9.902 1.00 93.12 81 VAL A O 1
ATOM 656 N N . ARG A 1 82 ? -11.485 -2.121 8.263 1.00 92.69 82 ARG A N 1
ATOM 657 C CA . ARG A 1 82 ? -12.648 -1.453 8.861 1.00 92.69 82 ARG A CA 1
ATOM 658 C C . ARG A 1 82 ? -13.018 -2.026 10.226 1.00 92.69 82 ARG A C 1
ATOM 660 O O . ARG A 1 82 ? -13.489 -1.268 11.068 1.00 92.69 82 ARG A O 1
ATOM 667 N N . ALA A 1 83 ? -12.901 -3.338 10.427 1.00 91.94 83 ALA A N 1
ATOM 668 C CA . ALA A 1 83 ? -13.196 -3.980 11.705 1.00 91.94 83 ALA A CA 1
ATOM 669 C C . ALA A 1 83 ? -12.192 -3.564 12.776 1.00 91.94 83 ALA A C 1
ATOM 671 O O . ALA A 1 83 ? -12.597 -3.010 13.793 1.00 91.94 83 ALA A O 1
ATOM 672 N N . ALA A 1 84 ? -10.900 -3.691 12.488 1.00 89.38 84 ALA A N 1
ATOM 673 C CA . ALA A 1 84 ? -9.867 -3.327 13.443 1.00 89.38 84 ALA A CA 1
ATOM 674 C C . ALA A 1 84 ? -9.899 -1.839 13.819 1.00 89.38 84 ALA A C 1
ATOM 676 O O . ALA A 1 84 ? -9.702 -1.487 14.979 1.00 89.38 84 ALA A O 1
ATOM 677 N N . PHE A 1 85 ? -10.220 -0.952 12.870 1.00 89.38 85 PHE A N 1
ATOM 678 C CA . PHE A 1 85 ? -10.397 0.465 13.186 1.00 89.38 85 PHE A CA 1
ATOM 679 C C . PHE A 1 85 ? -11.570 0.706 14.149 1.00 89.38 85 PHE A C 1
ATOM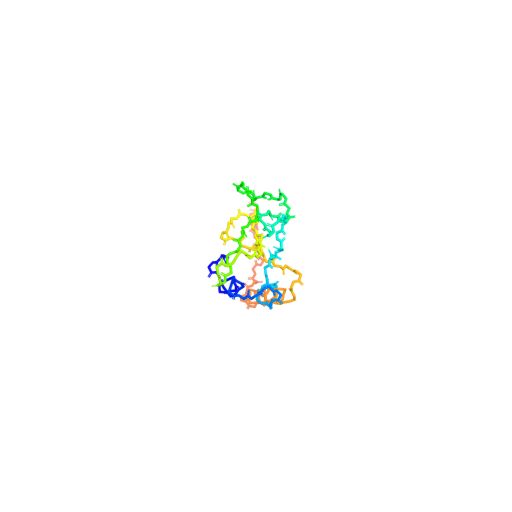 681 O O . PHE A 1 85 ? -11.462 1.534 15.052 1.00 89.38 85 PHE A O 1
ATOM 688 N N . ARG A 1 86 ? -12.680 -0.039 14.016 1.00 88.38 86 ARG A N 1
ATOM 689 C CA . ARG A 1 86 ? -13.791 0.031 14.983 1.00 88.38 86 ARG A CA 1
ATOM 690 C C . ARG A 1 86 ? -13.375 -0.458 16.366 1.00 88.38 86 ARG A C 1
ATOM 692 O O . ARG A 1 86 ? -13.801 0.144 17.346 1.00 88.38 86 ARG A O 1
ATOM 699 N N . ASP A 1 87 ? -12.554 -1.499 16.446 1.00 88.38 87 ASP A N 1
ATOM 700 C CA . ASP A 1 87 ? -12.079 -2.033 17.726 1.00 88.38 87 ASP A CA 1
ATOM 701 C C . ASP A 1 87 ? -11.136 -1.048 18.427 1.00 88.38 87 ASP A C 1
ATOM 703 O O . ASP A 1 87 ? -11.267 -0.825 19.628 1.00 88.38 87 ASP A O 1
ATOM 707 N N . ILE A 1 88 ? -10.266 -0.368 17.671 1.00 86.19 88 ILE A N 1
ATOM 708 C CA . ILE A 1 88 ? -9.431 0.727 18.188 1.00 86.19 88 ILE A CA 1
ATOM 709 C C . ILE A 1 88 ? -10.306 1.869 18.718 1.00 86.19 88 ILE A C 1
ATOM 711 O O . ILE A 1 88 ? -10.088 2.343 19.832 1.00 86.19 88 ILE A O 1
ATOM 715 N N . LEU A 1 89 ? -11.310 2.308 17.950 1.00 84.50 89 LEU A N 1
ATOM 716 C CA . LEU A 1 89 ? -12.232 3.353 18.406 1.00 84.50 89 LEU A CA 1
ATOM 717 C C . LEU A 1 89 ? -12.980 2.930 19.674 1.00 84.50 89 LEU A C 1
ATOM 719 O O . LEU A 1 89 ? -13.105 3.732 20.595 1.00 84.50 89 LEU A O 1
ATOM 723 N N . ARG A 1 90 ? -13.443 1.678 19.745 1.00 84.00 90 ARG A N 1
ATOM 724 C CA . ARG A 1 90 ? -14.124 1.138 20.925 1.00 84.00 90 ARG A CA 1
ATOM 725 C C . ARG A 1 90 ? -13.202 1.097 22.137 1.00 84.00 90 ARG A C 1
ATOM 727 O O . ARG A 1 90 ? -13.594 1.596 23.179 1.00 84.00 90 ARG A O 1
ATOM 734 N N . PHE A 1 91 ? -11.963 0.636 21.981 1.00 80.31 91 PHE A N 1
ATOM 735 C CA . PHE A 1 91 ? -10.961 0.664 23.047 1.00 80.31 91 PHE A CA 1
ATOM 736 C C . PHE A 1 91 ? -10.774 2.072 23.636 1.00 80.31 91 PHE A C 1
ATOM 738 O O . PHE A 1 91 ? -10.734 2.227 24.855 1.00 80.31 91 PHE A O 1
ATOM 745 N N . TRP A 1 92 ? -10.690 3.108 22.792 1.00 76.44 92 TRP A N 1
ATOM 746 C CA . TRP A 1 92 ? -10.544 4.490 23.263 1.00 76.44 92 TRP A CA 1
ATOM 747 C C . TRP A 1 92 ? -11.820 5.060 23.890 1.00 76.44 92 TRP A C 1
ATOM 749 O O . TRP A 1 92 ? -11.726 5.805 24.864 1.00 76.44 92 TRP A O 1
ATOM 759 N N . LEU A 1 93 ? -13.000 4.702 23.375 1.00 77.81 93 LEU A N 1
ATOM 760 C CA . LEU A 1 93 ? -14.282 5.088 23.973 1.00 77.81 93 LEU A CA 1
ATOM 761 C C . LEU A 1 93 ? -14.477 4.433 25.348 1.00 77.81 93 LEU A C 1
ATOM 763 O O . LEU A 1 93 ? -14.801 5.126 26.310 1.00 77.81 93 LEU A O 1
ATOM 767 N N . ASP A 1 94 ? -14.188 3.136 25.457 1.00 77.00 94 ASP A N 1
ATOM 768 C CA . ASP A 1 94 ? -14.305 2.351 26.692 1.00 77.00 94 ASP A CA 1
ATOM 769 C C . ASP A 1 94 ? -13.290 2.798 27.760 1.00 77.00 94 ASP A C 1
ATOM 771 O O . ASP A 1 94 ? -13.503 2.596 28.955 1.00 77.00 94 ASP A O 1
ATOM 775 N N . ARG A 1 95 ? -12.184 3.440 27.350 1.00 70.56 95 ARG A N 1
ATOM 776 C CA . ARG A 1 95 ? -11.131 3.950 28.244 1.00 70.56 95 ARG A CA 1
ATOM 777 C C . ARG A 1 95 ? -11.359 5.390 28.733 1.00 70.56 95 ARG A C 1
ATOM 779 O O . ARG A 1 95 ? -10.503 5.918 29.441 1.00 70.56 95 ARG A O 1
ATOM 786 N N . GLY A 1 96 ? -12.517 5.991 28.443 1.00 58.91 96 GLY A N 1
ATOM 787 C CA . GLY A 1 96 ? -13.018 7.152 29.188 1.00 58.91 96 GLY A CA 1
ATOM 788 C C . GLY A 1 96 ? -12.904 8.496 28.474 1.00 58.91 96 GLY A C 1
ATOM 789 O O . GLY A 1 96 ? -12.279 9.426 28.985 1.00 58.91 96 GLY A O 1
ATOM 790 N N . VAL A 1 97 ? -13.606 8.656 27.349 1.00 54.53 97 VAL A N 1
ATOM 791 C CA . VAL A 1 97 ? -14.042 9.994 26.911 1.00 54.53 97 VAL A CA 1
ATOM 792 C C . VAL A 1 97 ? -15.246 10.428 27.763 1.00 54.53 97 VAL A C 1
ATOM 794 O O . VAL A 1 97 ? -16.349 10.603 27.263 1.00 54.53 97 VAL A O 1
ATOM 797 N N . ASP A 1 98 ? -15.025 10.620 29.063 1.00 58.69 98 ASP A N 1
ATOM 798 C CA . ASP A 1 98 ? -15.902 11.401 29.938 1.00 58.69 98 ASP A CA 1
ATOM 799 C C . ASP A 1 98 ? -15.173 12.708 30.255 1.00 58.69 98 ASP A C 1
ATOM 801 O O . ASP A 1 98 ? -14.371 12.807 31.182 1.00 58.69 98 ASP A O 1
ATOM 805 N N . GLY A 1 99 ? -15.384 13.727 29.422 1.00 48.78 99 GLY A N 1
ATOM 806 C CA . GLY A 1 99 ? -14.642 14.976 29.552 1.00 48.78 99 GLY A CA 1
ATOM 807 C C . GLY A 1 99 ? -15.151 16.104 28.671 1.00 48.78 99 GLY A C 1
ATOM 808 O O . GLY A 1 99 ? -14.369 16.736 27.963 1.00 48.78 99 GLY A O 1
ATOM 809 N N . PHE A 1 100 ? -16.451 16.404 28.714 1.00 52.47 100 PHE A N 1
ATOM 810 C CA . PHE A 1 100 ? -16.916 17.717 28.269 1.00 52.47 100 PHE A CA 1
ATOM 811 C C . PHE A 1 100 ? -16.179 18.794 29.078 1.00 52.47 100 PHE A C 1
ATOM 813 O O . PHE A 1 100 ? -16.322 18.887 30.298 1.00 52.47 100 PHE A O 1
ATOM 820 N N . ARG A 1 101 ? -15.386 19.639 28.408 1.00 53.12 101 ARG A N 1
ATOM 821 C CA . ARG A 1 101 ? -14.740 20.794 29.042 1.00 53.12 101 ARG A CA 1
ATOM 822 C C . ARG A 1 101 ? -15.806 21.844 29.356 1.00 53.12 101 ARG A C 1
ATOM 824 O O . ARG A 1 101 ? -16.046 22.758 28.570 1.00 53.12 101 ARG A O 1
ATOM 831 N N . GLY A 1 102 ? -16.441 21.724 30.519 1.00 45.69 102 GLY A N 1
ATOM 832 C CA . GLY A 1 102 ? -17.263 22.779 31.097 1.00 45.69 102 GLY A CA 1
ATOM 833 C C . GLY A 1 102 ? -16.403 24.016 31.335 1.00 45.69 102 GLY A C 1
ATOM 834 O O . GLY A 1 102 ? -15.701 24.120 32.340 1.00 45.69 102 GLY A O 1
ATOM 835 N N . ARG A 1 103 ? -16.426 24.974 30.405 1.00 38.38 103 ARG A N 1
ATOM 836 C CA . ARG A 1 103 ? -15.838 26.294 30.636 1.00 38.38 103 ARG A CA 1
ATOM 837 C C . ARG A 1 103 ? -16.727 27.025 31.646 1.00 38.38 103 ARG A C 1
ATOM 839 O O . ARG A 1 103 ? -17.669 27.718 31.274 1.00 38.38 103 ARG A O 1
ATOM 846 N N . ARG A 1 104 ? -16.429 26.869 32.936 1.00 48.19 104 ARG A N 1
ATOM 847 C CA . ARG A 1 104 ? -17.023 27.675 34.007 1.00 48.19 104 ARG A CA 1
ATOM 848 C C . ARG A 1 104 ? -16.499 29.108 33.861 1.00 48.19 104 ARG A C 1
ATOM 850 O O . ARG A 1 104 ? -15.322 29.361 34.097 1.00 48.19 104 ARG A O 1
ATOM 857 N N . ARG A 1 105 ? -17.351 30.044 33.430 1.00 51.91 105 ARG A N 1
ATOM 858 C CA . ARG A 1 105 ? -17.069 31.481 33.582 1.00 51.91 105 ARG A CA 1
ATOM 859 C C . ARG A 1 105 ? -17.199 31.845 35.068 1.00 51.91 105 ARG A C 1
ATOM 861 O O . ARG A 1 105 ? -18.189 31.432 35.677 1.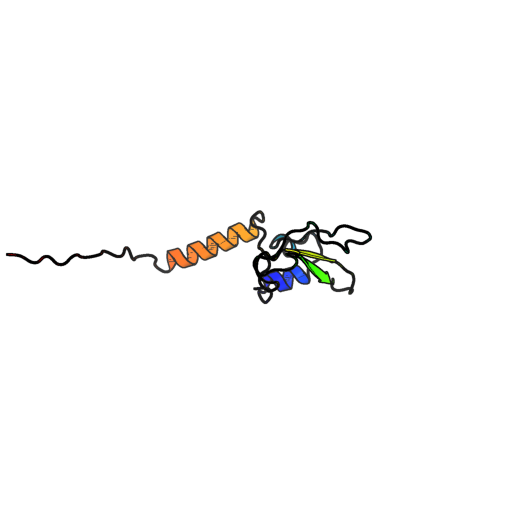00 51.91 105 ARG A O 1
ATOM 868 N N . PRO A 1 106 ? -16.259 32.595 35.665 1.00 55.91 106 PRO A N 1
ATOM 869 C CA . PRO A 1 106 ? -16.465 33.119 37.004 1.00 55.91 106 PRO A CA 1
ATOM 870 C C . PRO A 1 106 ? -17.539 34.211 36.958 1.00 55.91 106 PRO A C 1
ATOM 872 O O . PRO A 1 106 ? -17.533 35.074 36.080 1.00 55.91 106 PRO A O 1
ATOM 875 N N . ARG A 1 107 ? -18.481 34.135 37.901 1.00 51.22 107 ARG A N 1
ATOM 876 C CA . ARG A 1 107 ? -19.331 35.261 38.286 1.00 51.22 107 ARG A CA 1
ATOM 877 C C . ARG A 1 107 ? -18.473 36.227 39.099 1.00 51.22 107 ARG A C 1
ATOM 879 O O . ARG A 1 107 ? -17.880 35.802 40.086 1.00 51.22 107 ARG A O 1
ATOM 886 N N . THR A 1 108 ? -18.483 37.500 38.740 1.00 56.28 108 THR A N 1
ATOM 887 C CA . THR A 1 108 ? -18.228 38.595 39.679 1.00 56.28 108 THR A CA 1
ATOM 888 C C . THR A 1 108 ? -19.532 39.371 39.838 1.00 56.28 108 THR A C 1
ATOM 890 O O . THR A 1 108 ? -20.148 39.786 38.857 1.00 56.28 108 THR A O 1
ATOM 893 N N . HIS A 1 109 ? -19.997 39.438 41.085 1.00 52.91 109 HIS A N 1
ATOM 894 C CA . HIS A 1 109 ? -21.064 40.321 41.543 1.00 52.91 109 HIS A CA 1
ATOM 895 C C . HIS A 1 109 ? -20.503 41.731 41.764 1.00 52.91 109 HIS A C 1
ATOM 897 O O . HIS A 1 109 ? -19.345 41.832 42.155 1.00 52.91 109 HIS A O 1
ATOM 903 N N . GLN A 1 110 ? -21.383 42.714 41.518 1.00 43.84 110 GLN A N 1
ATOM 904 C CA . GLN A 1 110 ? -21.472 44.098 42.026 1.00 43.84 110 GLN A CA 1
ATOM 905 C C . GLN A 1 110 ? -20.180 44.878 42.281 1.00 43.84 110 GLN A C 1
ATOM 907 O O . GLN A 1 110 ? -19.437 44.529 43.220 1.00 43.84 110 GLN A O 1
#

Secondary structure (DSSP, 8-state):
-TTSHHHHHHHHSPTT-TTGGGB-EEPPBSTTS-B-SS--B-TTSSBSEEEEEPTTS-EEEEEE-SS-TTSPPB-TT-HHHHHHHHHHHHHHHHTT--------PPP---

Radius of gyration: 21.01 Å; chains: 1; bounding box: 35×59×62 Å

InterPro domains:
  IPR006047 Glycosyl hydrolase family 13, catalytic domain [PF00128] (1-101)
  IPR017853 Glycoside hydrolase superfamily [SSF51445] (1-101)
  IPR045857 Oligo-1,6-glucosidase, domain 2 [G3DSA:3.90.400.10] (1-74)

Organism: NCBI:txid114051

Sequence (110 aa):
SSEHEWFQAALKAPPGSPERDRYLFRDGRGAGGDEPPNNWESVFGGRAWTRVTEADSTPGQWYLHLFDESQPDLNWRSPVVRAAFRDILRFWLDRGVDGFRGRRRPRTHQ

pLDDT: mean 85.46, std 14.47, range [38.38, 96.75]